Protein AF-A0A7R9K1V5-F1 (afdb_monomer)

Radius of gyration: 20.64 Å; Cα contacts (8 Å, |Δi|>4): 63; chains: 1; bounding box: 47×47×55 Å

InterPro domains:
  IPR001609 Myosin head, motor domain-like [PF00063] (4-102)
  IPR001609 Myosin head, motor domain-like [PS51456] (1-133)
  IPR027417 P-loop containing nucleoside triphosphate hydrolase [SSF52540] (3-103)
  IPR051724 Actin-based Motor Myosin [PTHR46049] (2-103)

Foldseek 3Di:
DAFDDDPDLVVLVVVCVVVVHDSVVSRCQLFWDWDQDPNDTDIDTDHPVVSVVSVVVVVLVVVVVVVVVVVVVVCVVPDDDDPDDDDDDDDDDDDDDDDDPDDPVNVPDPPPPDRPCVVCPPVVVVVVVPDDD

Structure (mmCIF, N/CA/C/O backbone):
data_AF-A0A7R9K1V5-F1
#
_entry.id   AF-A0A7R9K1V5-F1
#
loop_
_atom_site.group_PDB
_atom_site.id
_atom_site.type_symbol
_atom_site.label_atom_id
_atom_site.label_alt_id
_atom_site.label_comp_id
_atom_site.label_asym_id
_atom_site.label_entity_id
_atom_site.label_seq_id
_atom_site.pdbx_PDB_ins_code
_atom_site.Cartn_x
_atom_site.Cartn_y
_atom_site.Cartn_z
_atom_site.occupancy
_atom_site.B_iso_or_equiv
_atom_site.auth_seq_id
_atom_site.auth_comp_id
_atom_site.auth_asym_id
_atom_site.auth_atom_id
_atom_site.pdbx_PDB_model_num
ATOM 1 N N . MET A 1 1 ? -13.443 -1.767 27.861 1.00 46.31 1 MET A N 1
ATOM 2 C CA . MET A 1 1 ? -13.431 -2.539 26.602 1.00 46.31 1 MET A CA 1
ATOM 3 C C . MET A 1 1 ? -13.175 -1.517 25.514 1.00 46.31 1 MET A C 1
ATOM 5 O O . MET A 1 1 ? -14.107 -0.828 25.133 1.00 46.31 1 MET A O 1
ATOM 9 N N . ASP A 1 2 ? -11.915 -1.340 25.118 1.00 54.28 2 ASP A N 1
ATOM 10 C CA . ASP A 1 2 ? -11.518 -0.296 24.165 1.00 54.28 2 ASP A CA 1
ATOM 11 C C . ASP A 1 2 ? -11.626 -0.854 22.746 1.00 54.28 2 ASP A C 1
ATOM 13 O O . ASP A 1 2 ? -10.684 -1.456 22.232 1.00 54.28 2 ASP A O 1
ATOM 17 N N . ALA A 1 3 ? -12.807 -0.726 22.146 1.00 65.62 3 ALA A N 1
ATOM 18 C CA . ALA A 1 3 ? -13.012 -1.029 20.736 1.00 65.62 3 ALA A CA 1
ATOM 19 C C . ALA A 1 3 ? -12.764 0.239 19.910 1.00 65.62 3 ALA A C 1
ATOM 21 O O . ALA A 1 3 ? -13.299 1.301 20.222 1.00 65.62 3 ALA A O 1
ATOM 22 N N . SER A 1 4 ? -11.937 0.137 18.870 1.00 71.50 4 SER A N 1
ATOM 23 C CA . SER A 1 4 ? -11.750 1.219 17.905 1.00 71.50 4 SER A CA 1
ATOM 24 C C . SER A 1 4 ? -12.909 1.243 16.909 1.00 71.50 4 SER A C 1
ATOM 26 O O . SER A 1 4 ? -13.138 0.261 16.205 1.00 71.50 4 SER A O 1
ATOM 28 N N . GLU A 1 5 ? -13.594 2.379 16.805 1.00 72.81 5 GLU A N 1
ATOM 29 C CA . GLU A 1 5 ? -14.630 2.632 15.800 1.00 72.81 5 GLU A CA 1
ATOM 30 C C . GLU A 1 5 ? -14.164 3.705 14.815 1.00 72.81 5 GLU A C 1
ATOM 32 O O . GLU A 1 5 ? -13.410 4.613 15.170 1.00 72.81 5 GLU A O 1
ATOM 37 N N . ILE A 1 6 ? -14.596 3.593 13.558 1.00 73.75 6 ILE A N 1
ATOM 38 C CA . ILE A 1 6 ? -14.255 4.568 12.521 1.00 73.75 6 ILE A CA 1
ATOM 39 C C . ILE A 1 6 ? -15.317 5.677 12.527 1.00 73.75 6 ILE A C 1
ATOM 41 O O . ILE A 1 6 ? -16.482 5.383 12.251 1.00 73.75 6 ILE A O 1
ATOM 45 N N . PRO A 1 7 ? -14.946 6.939 12.822 1.00 71.81 7 PRO A N 1
ATOM 46 C CA . PRO A 1 7 ? -15.914 8.015 13.030 1.00 71.81 7 PRO A CA 1
ATOM 47 C C . PRO A 1 7 ? -16.601 8.471 11.736 1.00 71.81 7 PRO A C 1
ATOM 49 O O . PRO A 1 7 ? -17.759 8.876 11.772 1.00 71.81 7 PRO A O 1
ATOM 52 N N . ASP A 1 8 ? -15.916 8.389 10.590 1.00 79.12 8 ASP A N 1
ATOM 53 C CA . ASP A 1 8 ? -16.443 8.842 9.301 1.00 79.12 8 ASP A CA 1
ATOM 54 C C . ASP A 1 8 ? -16.583 7.682 8.307 1.00 79.12 8 ASP A C 1
ATOM 56 O O . ASP A 1 8 ? -15.635 7.276 7.628 1.00 79.12 8 ASP A O 1
ATOM 60 N N . GLN A 1 9 ? -17.803 7.157 8.196 1.00 80.25 9 GLN A N 1
ATOM 61 C CA . GLN A 1 9 ? -18.115 6.088 7.246 1.00 80.25 9 GLN A CA 1
ATOM 62 C C . GLN A 1 9 ? -18.134 6.549 5.783 1.00 80.25 9 GLN A C 1
ATOM 64 O O . GLN A 1 9 ? -17.990 5.716 4.883 1.00 80.25 9 GLN A O 1
ATOM 69 N N . SER A 1 10 ? -18.275 7.851 5.516 1.00 82.75 10 SER A N 1
ATOM 70 C CA . SER A 1 10 ? -18.272 8.371 4.146 1.00 82.75 10 SER A CA 1
ATOM 71 C C . SER A 1 10 ? -16.885 8.236 3.508 1.00 82.75 10 SER A C 1
ATOM 73 O O . SER A 1 10 ? -16.763 7.865 2.337 1.00 82.75 10 SER A O 1
ATOM 75 N N . LEU A 1 11 ? -15.826 8.435 4.299 1.00 81.44 11 LEU A N 1
ATOM 76 C CA . LEU A 1 11 ? -14.444 8.240 3.866 1.00 81.44 11 LEU A CA 1
ATOM 77 C C . LEU A 1 11 ? -14.144 6.769 3.587 1.00 81.44 11 LEU A C 1
ATOM 79 O O . LEU A 1 11 ? -13.555 6.458 2.552 1.00 81.44 11 LEU A O 1
ATOM 83 N N . VAL A 1 12 ? -14.610 5.861 4.449 1.00 82.00 12 VAL A N 1
ATOM 84 C CA . VAL A 1 12 ? -14.466 4.410 4.239 1.00 82.00 12 VAL A CA 1
ATOM 85 C C . VAL A 1 12 ? -15.115 3.995 2.924 1.00 82.00 12 VAL A C 1
ATOM 87 O O . VAL A 1 12 ? -14.508 3.261 2.153 1.00 82.00 12 VAL A O 1
ATOM 90 N N . GLN A 1 13 ? -16.311 4.507 2.622 1.00 83.12 13 GLN A N 1
ATOM 91 C CA . GLN A 1 13 ? -16.999 4.203 1.369 1.00 83.12 13 GLN A CA 1
ATOM 92 C C . GLN A 1 13 ? -16.224 4.699 0.141 1.00 83.12 13 GLN A C 1
ATOM 94 O O . GLN A 1 13 ? -16.122 3.979 -0.852 1.00 83.12 13 GLN A O 1
ATOM 99 N N . ARG A 1 14 ? -15.649 5.906 0.200 1.00 84.50 14 ARG A N 1
ATOM 100 C CA . ARG A 1 14 ? -14.834 6.451 -0.898 1.00 84.50 14 ARG A CA 1
ATOM 101 C C . ARG A 1 14 ? -13.546 5.658 -1.101 1.00 84.50 14 ARG A C 1
ATOM 103 O O . ARG A 1 14 ? -13.210 5.342 -2.236 1.00 84.50 14 ARG A O 1
ATOM 110 N N . ILE A 1 15 ? -12.844 5.318 -0.021 1.00 83.00 15 ILE A N 1
ATOM 111 C CA . ILE A 1 15 ? -11.600 4.537 -0.080 1.00 83.00 15 ILE A CA 1
ATOM 112 C C . ILE A 1 15 ? -11.884 3.123 -0.590 1.00 83.00 15 ILE A C 1
ATOM 114 O O . ILE A 1 15 ? -11.173 2.638 -1.464 1.00 83.00 15 ILE A O 1
ATOM 118 N N . ALA A 1 16 ? -12.956 2.496 -0.108 1.00 86.75 16 ALA A N 1
ATOM 119 C CA . ALA A 1 16 ? -13.405 1.192 -0.576 1.00 86.75 16 ALA A CA 1
ATOM 120 C C . ALA A 1 16 ? -13.697 1.197 -2.087 1.00 86.75 16 ALA A C 1
ATOM 122 O O . ALA A 1 16 ? -13.295 0.273 -2.783 1.00 86.75 16 ALA A O 1
ATOM 123 N N . ALA A 1 17 ? -14.301 2.269 -2.613 1.00 87.19 17 ALA A N 1
ATOM 124 C CA . ALA A 1 17 ? -14.534 2.420 -4.049 1.00 87.19 17 ALA A CA 1
ATOM 125 C C . ALA A 1 17 ? -13.238 2.608 -4.86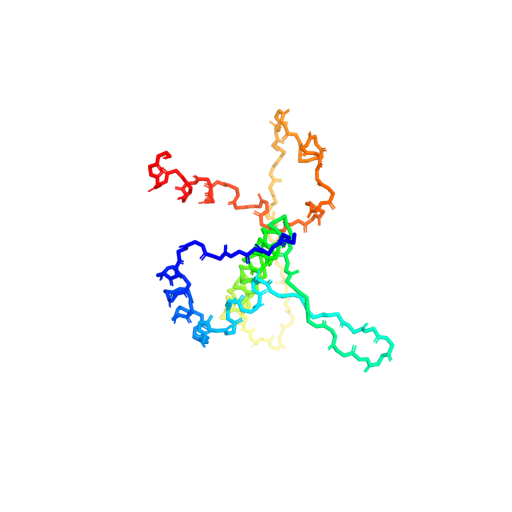1 1.00 87.19 17 ALA A C 1
ATOM 127 O O . ALA A 1 17 ? -13.127 2.073 -5.958 1.00 87.19 17 ALA A O 1
ATOM 128 N N . ILE A 1 18 ? -12.254 3.349 -4.340 1.00 86.44 18 ILE A N 1
ATOM 129 C CA . ILE A 1 18 ? -10.958 3.552 -5.017 1.00 86.44 18 ILE A CA 1
ATOM 130 C C . ILE A 1 18 ? -10.143 2.255 -5.052 1.00 86.44 18 ILE A C 1
ATOM 132 O O . ILE A 1 18 ? -9.482 1.966 -6.045 1.00 86.44 18 ILE A O 1
ATOM 136 N N . LEU A 1 19 ? -10.180 1.491 -3.961 1.00 84.44 19 LEU A N 1
ATOM 137 C CA . LEU A 1 19 ? -9.458 0.226 -3.826 1.00 84.44 19 LEU A CA 1
ATOM 138 C C . LEU A 1 19 ? -10.218 -0.970 -4.415 1.00 84.44 19 LEU A C 1
ATOM 140 O O . LEU A 1 19 ? -9.683 -2.074 -4.399 1.00 84.44 19 LEU A O 1
ATOM 144 N N . ASP A 1 20 ? -11.438 -0.750 -4.909 1.00 89.44 20 ASP A N 1
ATOM 145 C CA . ASP A 1 20 ? -12.348 -1.781 -5.418 1.00 89.44 20 ASP A CA 1
ATOM 146 C C . ASP A 1 20 ? -12.578 -2.934 -4.417 1.00 89.44 20 ASP A C 1
ATOM 148 O O . ASP A 1 20 ? -12.511 -4.121 -4.736 1.00 89.44 20 ASP A O 1
ATOM 152 N N . VAL A 1 21 ? -12.831 -2.579 -3.152 1.00 89.38 21 VAL A N 1
ATOM 153 C CA . VAL A 1 21 ? -13.113 -3.518 -2.052 1.00 89.38 21 VAL A CA 1
ATOM 154 C C . VAL A 1 21 ? -14.453 -3.211 -1.392 1.00 89.38 21 VAL A C 1
ATOM 156 O O . VAL A 1 21 ? -14.984 -2.105 -1.488 1.00 89.38 21 VAL A O 1
ATOM 159 N N . THR A 1 22 ? -15.023 -4.176 -0.667 1.00 90.06 22 THR A N 1
ATOM 160 C CA . THR A 1 22 ? -16.242 -3.916 0.109 1.00 90.06 22 THR A CA 1
ATOM 161 C C . THR A 1 22 ? -15.924 -3.121 1.375 1.00 90.06 22 THR A C 1
ATOM 163 O O . THR A 1 22 ? -14.916 -3.342 2.049 1.00 90.06 22 THR A O 1
ATOM 166 N N . LYS A 1 23 ? -16.828 -2.205 1.738 1.00 85.31 23 LYS A N 1
ATOM 167 C CA . LYS A 1 23 ? -16.726 -1.397 2.966 1.00 85.31 23 LYS A CA 1
ATOM 168 C C . LYS A 1 23 ? -16.577 -2.251 4.232 1.00 85.31 23 LYS A C 1
ATOM 170 O O . LYS A 1 23 ? -15.865 -1.859 5.148 1.00 85.31 23 LYS A O 1
ATOM 175 N N . ASP A 1 24 ? -17.222 -3.416 4.264 1.00 86.19 24 ASP A N 1
ATOM 176 C CA . ASP A 1 24 ? -17.225 -4.300 5.430 1.00 86.19 24 ASP A CA 1
ATOM 177 C C . ASP A 1 24 ? -15.867 -4.990 5.588 1.00 86.19 24 ASP A C 1
ATOM 179 O O . ASP A 1 24 ? -15.348 -5.068 6.697 1.00 86.19 24 ASP A O 1
ATOM 183 N N . LEU A 1 25 ? -15.236 -5.391 4.475 1.00 85.31 25 LEU A N 1
ATOM 184 C CA . LEU A 1 25 ? -13.864 -5.903 4.484 1.00 85.31 25 LEU A CA 1
ATOM 185 C C . LEU A 1 25 ? -12.876 -4.845 4.970 1.00 85.31 25 LEU A C 1
ATOM 187 O O . LEU A 1 25 ? -12.008 -5.152 5.784 1.00 85.31 25 LEU A O 1
ATOM 191 N N . LEU A 1 26 ? -13.013 -3.606 4.492 1.00 84.25 26 LEU A N 1
ATOM 192 C CA . LEU A 1 26 ? -12.130 -2.510 4.888 1.00 84.25 26 LEU A CA 1
ATOM 193 C C . LEU A 1 26 ? -12.300 -2.150 6.374 1.00 84.25 26 LEU A C 1
ATOM 195 O O . LEU A 1 26 ? -11.310 -1.975 7.081 1.00 84.25 26 LEU A O 1
ATOM 199 N N . ASN A 1 27 ? -13.541 -2.101 6.868 1.00 85.38 27 ASN A N 1
ATOM 200 C CA . ASN A 1 27 ? -13.830 -1.892 8.288 1.00 85.38 27 ASN A CA 1
ATOM 201 C C . ASN A 1 27 ? -13.242 -3.008 9.150 1.00 85.38 27 ASN A C 1
ATOM 203 O O . ASN A 1 27 ? -12.583 -2.728 10.151 1.00 85.38 27 ASN A O 1
ATOM 207 N N . ASP A 1 28 ? -13.443 -4.266 8.765 1.00 84.56 28 ASP A N 1
ATOM 208 C CA . ASP A 1 28 ? -12.930 -5.407 9.518 1.00 84.56 28 ASP A CA 1
ATOM 209 C C . ASP A 1 28 ? -11.400 -5.425 9.534 1.00 84.56 28 ASP A C 1
ATOM 211 O O . ASP A 1 28 ? -10.811 -5.662 10.586 1.00 84.56 28 ASP A O 1
ATOM 215 N N . ALA A 1 29 ? -10.753 -5.096 8.415 1.00 82.56 29 ALA A N 1
ATOM 216 C CA . ALA A 1 29 ? -9.298 -5.015 8.327 1.00 82.56 29 ALA A CA 1
ATOM 217 C C . ALA A 1 29 ? -8.698 -3.926 9.235 1.00 82.56 29 ALA A C 1
ATOM 219 O O . ALA A 1 29 ? -7.607 -4.111 9.771 1.00 82.56 29 ALA A O 1
ATOM 220 N N . LEU A 1 30 ? -9.401 -2.803 9.421 1.00 80.62 30 LEU A N 1
ATOM 221 C CA . LEU A 1 30 ? -8.918 -1.666 10.214 1.00 80.62 30 LEU A CA 1
ATOM 222 C C . LEU A 1 30 ? -9.312 -1.731 11.697 1.00 80.62 30 LEU A C 1
ATOM 224 O O . LEU A 1 30 ? -8.666 -1.094 12.527 1.00 80.62 30 LEU A O 1
ATOM 228 N N . THR A 1 31 ? -10.361 -2.480 12.048 1.00 83.38 31 THR A N 1
ATOM 229 C CA . THR A 1 31 ? -10.923 -2.504 13.415 1.00 83.38 31 THR A CA 1
ATOM 230 C C . THR A 1 31 ? -10.788 -3.848 14.121 1.00 83.38 31 THR A C 1
ATOM 232 O O . THR A 1 31 ? -10.915 -3.905 15.345 1.00 83.38 31 THR A O 1
ATOM 235 N N . LYS A 1 32 ? -10.509 -4.940 13.401 1.00 83.25 32 LYS A N 1
ATOM 236 C CA . LYS A 1 32 ? -10.404 -6.286 13.973 1.00 83.25 32 LYS A CA 1
ATOM 237 C C . LYS A 1 32 ? -9.042 -6.888 13.672 1.00 83.25 32 LYS A C 1
ATOM 239 O O . LYS A 1 32 ? -8.537 -6.825 12.557 1.00 83.25 32 LYS A O 1
ATOM 244 N N . LYS A 1 33 ? -8.478 -7.575 14.663 1.00 80.88 33 LYS A N 1
ATOM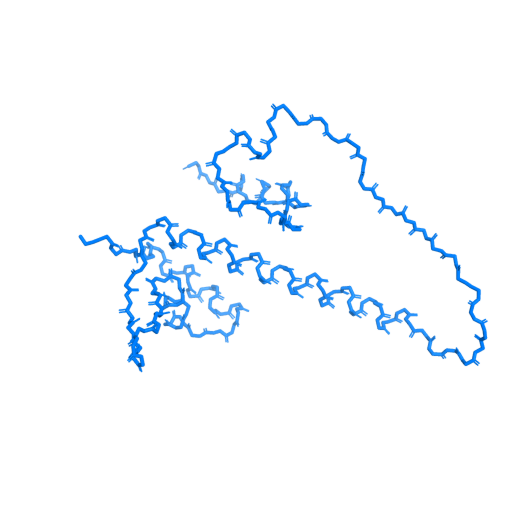 245 C CA . LYS A 1 33 ? -7.350 -8.485 14.455 1.00 80.88 33 LYS A CA 1
ATOM 246 C C . LYS A 1 33 ? -7.811 -9.921 14.599 1.00 80.88 33 LYS A C 1
ATOM 248 O O . LYS A 1 33 ? -8.580 -10.261 15.497 1.00 80.88 33 LYS A O 1
ATOM 253 N N . THR A 1 34 ? -7.302 -10.765 13.715 1.00 80.06 34 THR A N 1
ATOM 254 C CA . THR A 1 34 ? -7.457 -12.212 13.818 1.00 80.06 34 THR A CA 1
ATOM 255 C C . THR A 1 34 ? -6.163 -12.789 14.369 1.00 80.06 34 THR A C 1
ATOM 257 O O . THR A 1 34 ? -5.111 -12.608 13.764 1.00 80.06 34 THR A O 1
ATOM 260 N N . ILE A 1 35 ? -6.240 -13.503 15.487 1.00 77.44 35 ILE A N 1
ATOM 261 C CA . ILE A 1 35 ? -5.113 -14.227 16.073 1.00 77.44 35 ILE A CA 1
ATOM 262 C C . ILE A 1 35 ? -5.458 -15.714 16.075 1.00 77.44 35 ILE A C 1
ATOM 264 O O . ILE A 1 35 ? -6.573 -16.102 16.419 1.00 77.44 35 ILE A O 1
ATOM 268 N N . PHE A 1 36 ? -4.499 -16.551 15.693 1.00 79.19 36 PHE A N 1
ATOM 269 C CA . PHE A 1 36 ? -4.625 -17.999 15.816 1.00 79.19 36 PHE A CA 1
ATOM 270 C C . PHE A 1 36 ? -4.023 -18.441 17.147 1.00 79.19 36 PHE A C 1
ATOM 272 O O . PHE A 1 36 ? -2.834 -18.235 17.388 1.00 79.19 36 PHE A O 1
ATOM 279 N N . VAL A 1 37 ? -4.839 -19.037 18.013 1.00 79.12 37 VAL A N 1
ATOM 280 C CA . VAL A 1 37 ? -4.414 -19.543 19.323 1.00 79.12 37 VAL A CA 1
ATOM 281 C C . VAL A 1 37 ? -4.856 -20.995 19.436 1.00 79.12 37 VAL A C 1
ATOM 283 O O . VAL A 1 37 ? -6.033 -21.292 19.286 1.00 79.12 37 VAL A O 1
ATOM 286 N N . GLN A 1 38 ? -3.905 -21.904 19.677 1.00 77.19 38 GLN A N 1
ATOM 287 C CA . GLN A 1 38 ? -4.168 -23.335 19.917 1.00 77.19 38 GLN A CA 1
ATOM 288 C C . GLN A 1 38 ? -5.037 -24.029 18.842 1.00 77.19 38 GLN A C 1
ATOM 290 O O . GLN A 1 38 ? -5.780 -24.956 19.137 1.00 77.19 38 GLN A O 1
ATOM 295 N N . GLY A 1 39 ? -4.929 -23.598 17.581 1.00 81.25 39 GLY A N 1
ATOM 296 C CA . GLY A 1 39 ? -5.705 -24.156 16.465 1.00 81.25 39 GLY A CA 1
ATOM 297 C C . GLY A 1 39 ? -7.061 -23.486 16.228 1.00 81.25 39 GLY A C 1
ATOM 298 O O . GLY A 1 39 ? -7.686 -23.752 15.204 1.00 81.25 39 GLY A O 1
ATOM 299 N N . GLU A 1 40 ? -7.485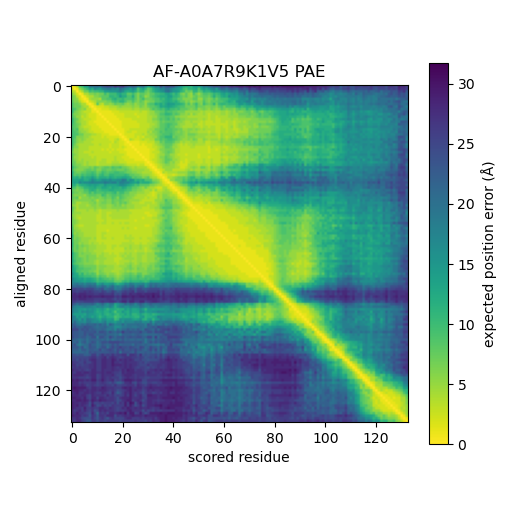 -22.565 17.097 1.00 77.38 40 GLU A N 1
ATOM 300 C CA . GLU A 1 40 ? -8.706 -21.780 16.925 1.00 77.38 40 GLU A CA 1
ATOM 301 C C . GLU A 1 40 ? -8.417 -20.363 16.418 1.00 77.38 40 GLU A C 1
ATOM 303 O O . GLU A 1 40 ? -7.409 -19.728 16.750 1.00 77.38 40 GLU A O 1
ATOM 308 N N . ARG A 1 41 ? -9.331 -19.856 15.584 1.00 79.56 41 ARG A N 1
ATOM 309 C CA . ARG A 1 41 ? -9.283 -18.503 15.029 1.00 79.56 41 ARG A CA 1
ATOM 310 C C . ARG A 1 41 ? -10.052 -17.558 15.947 1.00 79.56 41 ARG A C 1
ATOM 312 O O . ARG A 1 41 ? -11.278 -17.531 15.916 1.00 79.56 41 ARG A O 1
ATOM 319 N N . VAL A 1 42 ? -9.335 -16.752 16.723 1.00 80.75 42 VAL A N 1
ATOM 320 C CA . VAL A 1 42 ? -9.929 -15.754 17.619 1.00 80.75 42 VAL A CA 1
ATOM 321 C C . VAL A 1 42 ? -9.902 -14.388 16.939 1.00 80.75 42 VAL A C 1
ATOM 323 O O . VAL A 1 42 ? -8.841 -13.877 16.578 1.00 80.75 42 VAL A O 1
ATOM 326 N N . VAL A 1 43 ? -11.076 -13.781 16.759 1.00 80.56 43 VAL A N 1
ATOM 327 C CA . VAL A 1 43 ? -11.209 -12.404 16.267 1.00 80.56 43 VAL A CA 1
ATOM 328 C C . VAL A 1 43 ? -11.438 -11.489 17.461 1.00 80.56 43 VAL A C 1
ATOM 330 O O . VAL A 1 43 ? -12.392 -11.675 18.211 1.00 80.56 43 VAL A O 1
ATOM 333 N N . SER A 1 44 ? -10.569 -10.498 17.638 1.00 81.94 44 SER A N 1
ATOM 334 C CA . SER A 1 44 ? -10.685 -9.503 18.707 1.00 81.94 44 SER A CA 1
ATOM 335 C C . SER A 1 44 ? -10.646 -8.086 18.133 1.00 81.94 44 SER A C 1
ATOM 337 O O . SER A 1 44 ? -9.883 -7.856 17.187 1.00 81.94 44 SER A O 1
ATOM 339 N N . PRO A 1 45 ? -11.395 -7.126 18.701 1.00 82.38 45 PRO A N 1
ATOM 340 C CA . PRO A 1 45 ? -11.301 -5.728 18.298 1.00 82.38 45 PRO A CA 1
ATOM 341 C C . PRO A 1 45 ? -9.893 -5.172 18.559 1.00 82.38 45 PRO A C 1
ATOM 343 O O . PRO A 1 45 ? -9.200 -5.584 19.494 1.00 82.38 45 PRO A O 1
ATOM 346 N N . LEU A 1 46 ? -9.464 -4.249 17.705 1.00 80.81 46 LEU A N 1
ATOM 347 C CA . LEU A 1 46 ? -8.238 -3.480 17.869 1.00 80.81 46 LEU A CA 1
ATOM 348 C C . LEU A 1 46 ? -8.468 -2.327 18.851 1.00 80.81 46 LEU A C 1
ATOM 350 O O . LEU A 1 46 ? -9.526 -1.695 18.850 1.00 80.81 46 LEU A O 1
ATOM 354 N N . SER A 1 47 ? -7.449 -2.043 19.665 1.00 82.50 47 SER A N 1
ATOM 355 C CA . SER A 1 47 ? -7.382 -0.798 20.429 1.00 82.50 47 SER A CA 1
ATOM 356 C C . SER A 1 47 ? -7.136 0.376 19.479 1.00 82.50 47 SER A C 1
ATOM 358 O O . SER A 1 47 ? -6.607 0.192 18.381 1.00 82.50 47 SER A O 1
ATOM 360 N N . SER A 1 48 ? -7.464 1.595 19.909 1.00 77.94 48 SER A N 1
ATOM 361 C CA . SER A 1 48 ? -7.252 2.812 19.111 1.00 77.94 48 SER A CA 1
ATOM 362 C C . SER A 1 48 ? -5.800 2.971 18.639 1.00 77.94 48 SER A C 1
ATOM 364 O O . SER A 1 48 ? -5.559 3.304 17.483 1.00 77.94 48 SER A O 1
ATOM 366 N N . VAL A 1 49 ? -4.827 2.667 19.505 1.00 78.06 49 VAL A N 1
ATOM 367 C CA . VAL A 1 49 ? -3.393 2.727 19.175 1.00 78.06 49 VAL A CA 1
ATOM 368 C C . VAL A 1 49 ? -3.047 1.758 18.044 1.00 78.06 49 VAL A C 1
ATOM 370 O O . VAL A 1 49 ? -2.429 2.159 17.062 1.00 78.06 49 VAL A O 1
ATOM 373 N N . HIS A 1 50 ? -3.494 0.505 18.138 1.00 77.25 50 HIS A N 1
ATOM 374 C CA . HIS A 1 50 ? -3.196 -0.490 17.109 1.00 77.25 50 HIS A CA 1
ATOM 375 C C . HIS A 1 50 ? -3.985 -0.270 15.817 1.00 77.25 50 HIS A C 1
ATOM 377 O O . HIS A 1 50 ? -3.502 -0.631 14.749 1.00 77.25 50 HIS A O 1
ATOM 383 N N . ALA A 1 51 ? -5.174 0.332 15.882 1.00 78.88 51 ALA A N 1
ATOM 384 C CA . ALA A 1 51 ? -5.922 0.717 14.689 1.00 78.88 51 ALA A CA 1
ATOM 385 C C . ALA A 1 51 ? -5.182 1.803 13.886 1.00 78.88 51 ALA A C 1
ATOM 387 O O . ALA A 1 51 ? -5.136 1.739 12.657 1.00 78.88 51 ALA A O 1
ATOM 388 N N . VAL A 1 52 ? -4.541 2.763 14.566 1.00 78.94 52 VAL A N 1
ATOM 389 C CA . VAL A 1 52 ? -3.684 3.772 13.919 1.00 78.94 52 VAL A CA 1
ATOM 390 C C . VAL A 1 52 ? -2.461 3.122 13.273 1.00 78.94 52 VAL A C 1
ATOM 392 O O . VAL A 1 52 ? -2.180 3.385 12.107 1.00 78.94 52 VAL A O 1
ATOM 395 N N . GLU A 1 53 ? -1.776 2.226 13.986 1.00 77.12 53 GLU A N 1
ATOM 396 C CA . GLU A 1 53 ? -0.630 1.487 13.434 1.00 77.12 53 GLU A CA 1
ATOM 397 C C . GLU A 1 53 ? -1.029 0.642 12.215 1.00 77.12 53 GLU A C 1
ATOM 399 O O . GLU A 1 53 ? -0.325 0.639 11.206 1.00 77.12 53 GLU A O 1
ATOM 404 N N . ALA A 1 54 ? -2.182 -0.033 12.274 1.00 77.62 54 ALA A N 1
ATOM 405 C CA . ALA A 1 54 ? -2.713 -0.821 11.166 1.00 77.62 54 ALA A CA 1
ATOM 406 C C . ALA A 1 54 ? -3.043 0.049 9.944 1.00 77.62 54 ALA A C 1
ATOM 408 O O . ALA A 1 54 ? -2.709 -0.329 8.822 1.00 77.62 54 ALA A O 1
ATOM 409 N N . ARG A 1 55 ? -3.642 1.230 10.148 1.00 80.31 55 ARG A N 1
ATOM 410 C CA . ARG A 1 55 ? -3.892 2.211 9.079 1.00 80.31 55 ARG A CA 1
ATOM 411 C C . ARG A 1 55 ? -2.588 2.660 8.428 1.00 80.31 55 ARG A C 1
ATOM 413 O O . ARG A 1 55 ? -2.490 2.668 7.204 1.00 80.31 55 ARG A O 1
ATOM 420 N N . ASP A 1 56 ? -1.599 3.033 9.233 1.00 76.38 56 ASP A N 1
ATOM 421 C CA . ASP A 1 56 ? -0.327 3.539 8.721 1.00 76.38 56 ASP A CA 1
ATOM 422 C C . ASP A 1 56 ? 0.412 2.441 7.945 1.00 76.38 56 ASP A C 1
ATOM 424 O O . ASP A 1 56 ? 0.870 2.678 6.829 1.00 76.38 56 ASP A O 1
ATOM 428 N N . ALA A 1 57 ? 0.442 1.212 8.468 1.00 77.44 57 ALA A N 1
ATOM 429 C CA . ALA A 1 57 ? 0.999 0.057 7.768 1.00 77.44 57 ALA A CA 1
ATOM 430 C C . ALA A 1 57 ? 0.259 -0.245 6.452 1.00 77.44 57 ALA A C 1
ATOM 432 O O . ALA A 1 57 ? 0.893 -0.539 5.439 1.00 77.44 57 ALA A O 1
ATOM 433 N N . PHE A 1 58 ? -1.071 -0.135 6.443 1.00 80.00 58 PHE A N 1
ATOM 434 C CA . PHE A 1 58 ? -1.890 -0.342 5.249 1.00 80.00 58 PHE A CA 1
ATOM 435 C C . PHE A 1 58 ? -1.563 0.671 4.146 1.00 80.00 58 PHE A C 1
ATOM 437 O O . PHE A 1 58 ? -1.319 0.286 3.001 1.00 80.00 58 PHE A O 1
ATOM 444 N N . VAL A 1 59 ? -1.483 1.959 4.494 1.00 80.44 59 VAL A N 1
ATOM 445 C CA . VAL A 1 59 ? -1.126 3.026 3.548 1.00 80.44 59 VAL A CA 1
ATOM 446 C C . VAL A 1 59 ? 0.301 2.837 3.029 1.00 80.44 59 VAL A C 1
ATOM 448 O O . VAL A 1 59 ? 0.512 2.871 1.816 1.00 80.44 59 VAL A O 1
ATOM 451 N N . LYS A 1 60 ? 1.268 2.557 3.914 1.00 78.50 60 LYS A N 1
ATOM 452 C CA . LYS A 1 60 ? 2.663 2.270 3.531 1.00 78.50 60 LYS A CA 1
ATOM 453 C C . LYS A 1 60 ? 2.751 1.087 2.564 1.00 78.50 60 LYS A C 1
ATOM 455 O O . LYS A 1 60 ? 3.461 1.163 1.565 1.00 78.50 60 LYS A O 1
ATOM 460 N N . GLY A 1 61 ? 1.976 0.029 2.808 1.00 79.62 61 GLY A N 1
ATOM 461 C CA . GLY A 1 61 ? 1.892 -1.136 1.928 1.00 79.62 61 GLY A CA 1
ATOM 462 C C . GLY A 1 61 ? 1.389 -0.790 0.524 1.00 79.62 61 GLY A C 1
ATOM 463 O O . GLY A 1 61 ? 2.011 -1.186 -0.460 1.00 79.62 61 GLY A O 1
ATOM 464 N N . ILE A 1 62 ? 0.306 -0.013 0.413 1.00 82.50 62 ILE A N 1
ATOM 465 C CA . ILE A 1 62 ? -0.238 0.418 -0.887 1.00 82.50 62 ILE A CA 1
ATOM 466 C C . ILE A 1 62 ? 0.788 1.256 -1.655 1.00 82.50 62 ILE A C 1
ATOM 468 O O . ILE A 1 62 ? 1.059 0.979 -2.824 1.00 82.50 62 ILE A O 1
ATOM 472 N N . TYR A 1 63 ? 1.380 2.258 -1.002 1.00 81.25 63 TYR A N 1
ATOM 473 C CA . TYR A 1 63 ? 2.373 3.122 -1.640 1.00 81.25 63 TYR A CA 1
ATOM 474 C C . TYR A 1 63 ? 3.631 2.357 -2.054 1.00 81.25 63 TYR A C 1
ATOM 476 O O . TYR A 1 63 ? 4.121 2.563 -3.164 1.00 81.25 63 TYR A O 1
ATOM 484 N N . GLY A 1 64 ? 4.121 1.443 -1.213 1.00 80.31 64 GLY A N 1
ATOM 485 C CA . GLY A 1 64 ? 5.266 0.594 -1.540 1.00 80.31 64 GLY A CA 1
ATOM 486 C C . GLY A 1 64 ? 5.019 -0.246 -2.794 1.00 80.31 64 GLY A C 1
ATOM 487 O O . GLY A 1 64 ? 5.854 -0.267 -3.699 1.00 80.31 64 GLY A O 1
ATOM 488 N N . GLN A 1 65 ? 3.839 -0.863 -2.905 1.00 82.56 65 GLN A N 1
ATOM 489 C CA . GLN A 1 65 ? 3.483 -1.651 -4.088 1.00 82.56 65 GLN A CA 1
ATOM 490 C C . GLN A 1 65 ? 3.281 -0.789 -5.333 1.00 82.56 65 GLN A C 1
ATOM 492 O O . GLN A 1 65 ? 3.688 -1.185 -6.425 1.00 82.56 65 GLN A O 1
ATOM 497 N N . LEU A 1 66 ? 2.701 0.404 -5.186 1.00 84.75 66 LEU A N 1
ATOM 498 C CA . LEU A 1 66 ? 2.559 1.347 -6.291 1.00 84.75 66 LEU A CA 1
ATOM 499 C C . LEU A 1 66 ? 3.926 1.798 -6.822 1.00 84.75 66 LEU A C 1
ATOM 501 O O . LEU A 1 66 ? 4.125 1.850 -8.034 1.00 84.75 66 LEU A O 1
ATOM 505 N N . PHE A 1 67 ? 4.872 2.089 -5.929 1.00 80.56 67 PHE A N 1
ATOM 506 C CA . PHE A 1 67 ? 6.228 2.475 -6.306 1.00 80.56 67 PHE A CA 1
ATOM 507 C C . PHE A 1 67 ? 6.923 1.371 -7.110 1.00 80.56 67 PHE A C 1
ATOM 509 O O . PHE A 1 67 ? 7.416 1.635 -8.208 1.00 80.56 67 PHE A O 1
ATOM 516 N N . ILE A 1 68 ? 6.895 0.130 -6.610 1.00 81.75 68 ILE A N 1
ATOM 517 C CA . ILE A 1 68 ? 7.460 -1.030 -7.316 1.00 81.75 68 ILE A CA 1
ATOM 518 C C . ILE A 1 68 ? 6.798 -1.186 -8.687 1.00 81.75 68 ILE A C 1
ATOM 520 O O . ILE A 1 68 ? 7.493 -1.292 -9.694 1.00 81.75 68 ILE A O 1
ATOM 524 N N . PHE A 1 69 ? 5.467 -1.105 -8.754 1.00 85.00 69 PHE A N 1
ATOM 525 C CA . PHE A 1 69 ? 4.733 -1.212 -10.013 1.00 85.00 69 PHE 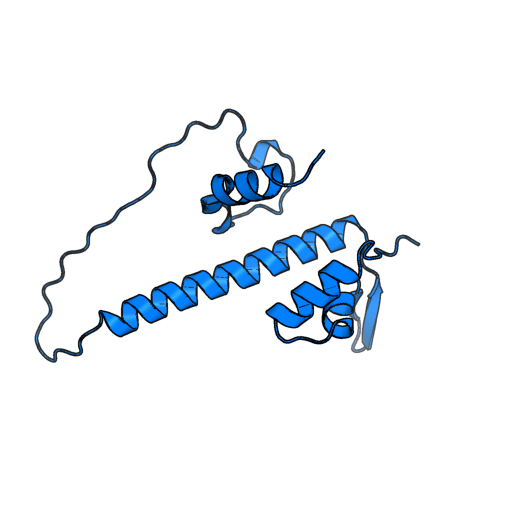A CA 1
ATOM 526 C C . PHE A 1 69 ? 5.148 -0.145 -11.036 1.00 85.00 69 PHE A C 1
ATOM 528 O O . PHE A 1 69 ? 5.317 -0.452 -12.217 1.00 85.00 69 PHE A O 1
ATOM 535 N N . ILE A 1 70 ? 5.331 1.105 -10.606 1.00 84.81 70 ILE A N 1
ATOM 536 C CA . ILE A 1 70 ? 5.783 2.192 -11.482 1.00 84.81 70 ILE A CA 1
ATOM 537 C C . ILE A 1 70 ? 7.203 1.918 -11.987 1.00 84.81 70 ILE A C 1
ATOM 539 O O . ILE A 1 70 ? 7.443 2.006 -13.193 1.00 84.81 70 ILE A O 1
ATOM 543 N N . VAL A 1 71 ? 8.127 1.549 -11.094 1.00 83.88 71 VAL A N 1
ATOM 544 C CA . VAL A 1 71 ? 9.515 1.214 -11.451 1.00 83.88 71 VAL A CA 1
ATOM 545 C C . VAL A 1 71 ? 9.549 0.057 -12.448 1.00 83.88 71 VAL A C 1
ATOM 547 O O . VAL A 1 71 ? 10.220 0.152 -13.476 1.00 83.88 71 VAL A O 1
ATOM 550 N N . ASP A 1 72 ? 8.764 -0.991 -12.214 1.00 83.12 72 ASP A N 1
ATOM 551 C CA . ASP A 1 72 ? 8.658 -2.140 -13.111 1.00 83.12 72 ASP A CA 1
ATOM 552 C C . ASP A 1 72 ? 8.097 -1.750 -14.482 1.00 83.12 72 ASP A C 1
ATOM 554 O O . ASP A 1 72 ? 8.612 -2.189 -15.512 1.00 83.12 72 ASP A O 1
ATOM 558 N N . LYS A 1 73 ? 7.077 -0.884 -14.533 1.00 87.44 73 LYS A N 1
ATOM 559 C CA . LYS A 1 73 ? 6.511 -0.383 -15.797 1.00 87.44 73 LYS A CA 1
ATOM 560 C C . LYS A 1 73 ? 7.504 0.460 -16.589 1.00 87.44 73 LYS A C 1
ATOM 562 O O . LYS A 1 73 ? 7.597 0.302 -17.811 1.00 87.44 73 LYS A O 1
ATOM 567 N N . ILE A 1 74 ? 8.255 1.325 -15.915 1.00 84.00 74 ILE A N 1
ATOM 568 C CA . ILE A 1 74 ? 9.318 2.126 -16.531 1.00 84.00 74 ILE A CA 1
ATOM 569 C C . ILE A 1 74 ? 10.410 1.195 -17.070 1.00 84.00 74 ILE A C 1
ATOM 571 O O . ILE A 1 74 ? 10.751 1.266 -18.253 1.00 84.00 74 ILE A O 1
ATOM 575 N N . ASN A 1 75 ? 10.886 0.261 -16.245 1.00 84.31 75 ASN A N 1
ATOM 576 C CA . ASN A 1 75 ? 11.912 -0.707 -16.624 1.00 84.31 75 ASN A CA 1
ATOM 577 C C . ASN A 1 75 ? 11.473 -1.570 -17.809 1.00 84.31 75 ASN A C 1
ATOM 579 O O . ASN A 1 75 ? 12.242 -1.726 -18.752 1.00 84.31 75 ASN A O 1
ATOM 583 N N . ALA A 1 76 ? 10.236 -2.068 -17.825 1.00 85.12 76 ALA A N 1
ATOM 584 C CA . ALA A 1 76 ? 9.704 -2.858 -18.935 1.00 85.12 76 ALA A CA 1
ATOM 585 C C . ALA A 1 76 ? 9.612 -2.062 -20.249 1.00 85.12 76 ALA A C 1
ATOM 587 O O . ALA A 1 76 ? 9.805 -2.625 -21.324 1.00 85.12 76 ALA A O 1
ATOM 588 N N . THR A 1 77 ? 9.340 -0.757 -20.174 1.00 84.75 77 THR A N 1
ATOM 589 C CA . THR A 1 77 ? 9.240 0.118 -21.354 1.00 84.75 77 THR A CA 1
ATOM 590 C C . THR A 1 77 ? 10.616 0.463 -21.928 1.00 84.75 77 THR A C 1
ATOM 592 O O . THR A 1 77 ? 10.796 0.528 -23.145 1.00 84.75 77 THR A O 1
ATOM 595 N N . ILE A 1 78 ? 11.602 0.689 -21.058 1.00 81.50 78 ILE A N 1
ATOM 596 C CA . ILE A 1 78 ? 12.966 1.071 -21.448 1.00 81.50 78 ILE A CA 1
ATOM 597 C C . ILE A 1 78 ? 13.794 -0.162 -21.836 1.00 81.50 78 ILE A C 1
ATOM 599 O O . ILE A 1 78 ? 14.675 -0.080 -22.700 1.00 81.50 78 ILE A O 1
ATOM 603 N N . TYR A 1 79 ? 13.513 -1.319 -21.233 1.00 78.06 79 TYR A N 1
ATOM 604 C CA . TYR A 1 79 ? 14.240 -2.551 -21.496 1.00 78.06 79 TYR A CA 1
ATOM 605 C C . TYR A 1 79 ? 13.997 -3.036 -22.925 1.00 78.06 79 TYR A C 1
ATOM 607 O O . TYR A 1 79 ? 12.968 -3.617 -23.263 1.00 78.06 79 TYR A O 1
ATOM 615 N N . ARG A 1 80 ? 15.005 -2.859 -23.780 1.00 66.38 80 ARG A N 1
ATOM 616 C CA . ARG A 1 80 ? 15.055 -3.507 -25.090 1.00 66.38 80 ARG A CA 1
ATOM 617 C C . ARG A 1 80 ? 15.906 -4.771 -25.007 1.00 66.38 80 ARG A C 1
ATOM 619 O O . ARG A 1 80 ? 17.097 -4.716 -24.662 1.00 66.38 80 ARG A O 1
ATOM 626 N N . SER A 1 81 ? 15.296 -5.903 -25.355 1.00 63.72 81 SER A N 1
ATOM 627 C CA . SER A 1 81 ? 16.003 -7.158 -25.604 1.00 63.72 81 SER A CA 1
ATOM 628 C C . SER A 1 81 ? 16.950 -6.950 -26.787 1.00 63.72 81 SER A C 1
ATOM 630 O O . SER A 1 81 ? 16.517 -6.846 -27.929 1.00 63.72 81 SER A O 1
ATOM 632 N N . HIS A 1 82 ? 18.242 -6.818 -26.503 1.00 59.94 82 HIS A N 1
ATOM 633 C CA . HIS A 1 82 ? 19.288 -6.861 -27.517 1.00 59.94 82 HIS A CA 1
ATOM 634 C C . HIS A 1 82 ? 20.231 -7.984 -27.112 1.00 59.94 82 HIS A C 1
ATOM 636 O O . HIS A 1 82 ? 20.781 -7.967 -26.011 1.00 59.94 82 HIS A O 1
ATOM 642 N N . SER A 1 83 ? 20.382 -8.958 -28.004 1.00 59.88 83 SER A N 1
ATOM 643 C CA . SER A 1 83 ? 21.171 -10.182 -27.848 1.00 59.88 83 SER A CA 1
ATOM 644 C C . SER A 1 83 ? 22.683 -9.959 -27.980 1.00 59.88 83 SER A C 1
ATOM 646 O O . SER A 1 83 ? 23.414 -10.882 -28.325 1.00 59.88 83 SER A O 1
ATOM 648 N N . VAL A 1 84 ? 23.167 -8.735 -27.768 1.00 62.12 84 VAL A N 1
ATOM 649 C CA . VAL A 1 84 ? 24.557 -8.353 -28.029 1.00 62.12 84 VAL A CA 1
ATOM 650 C C . VAL A 1 84 ? 25.096 -7.617 -26.808 1.00 62.12 84 VAL A C 1
ATOM 652 O O . VAL A 1 84 ? 24.400 -6.791 -26.220 1.00 62.12 84 VAL A O 1
ATOM 655 N N . ILE A 1 85 ? 26.312 -7.998 -26.416 1.00 64.00 85 ILE A N 1
ATOM 656 C CA . ILE A 1 85 ? 27.082 -7.558 -25.246 1.00 64.00 85 ILE A CA 1
ATOM 657 C C . ILE A 1 85 ? 26.799 -6.084 -24.908 1.00 64.00 85 ILE A C 1
ATOM 659 O O . ILE A 1 85 ? 27.034 -5.193 -25.723 1.00 64.00 85 ILE A O 1
ATOM 663 N N . LYS A 1 86 ? 26.267 -5.840 -23.704 1.00 66.56 86 LYS A N 1
ATOM 664 C CA . LYS A 1 86 ? 25.847 -4.511 -23.245 1.00 66.56 86 LYS A CA 1
ATOM 665 C C . LYS A 1 86 ? 26.955 -3.875 -22.404 1.00 66.56 86 LYS A C 1
ATOM 667 O O . LYS A 1 86 ? 27.125 -4.237 -21.245 1.00 66.56 86 LYS A O 1
ATOM 672 N N . ASN A 1 87 ? 27.660 -2.891 -22.957 1.00 73.94 87 ASN A N 1
ATOM 673 C CA . ASN A 1 87 ? 28.370 -1.912 -22.134 1.00 73.94 87 ASN A CA 1
ATOM 674 C C . ASN A 1 87 ? 27.310 -0.985 -21.515 1.00 73.94 87 ASN A C 1
ATOM 676 O O . ASN A 1 87 ? 26.574 -0.327 -22.249 1.00 73.94 87 ASN A O 1
ATOM 680 N N . SER A 1 88 ? 27.198 -0.952 -20.185 1.00 73.75 88 SER A N 1
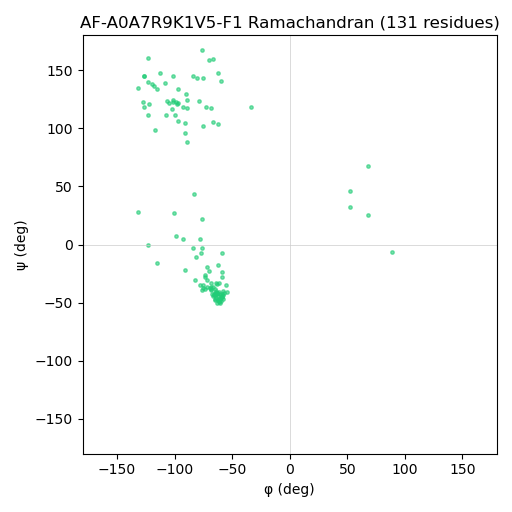ATOM 681 C CA . SER A 1 88 ? 26.225 -0.118 -19.465 1.00 73.75 88 SER A CA 1
ATOM 682 C C . SER A 1 88 ? 26.919 0.946 -18.622 1.00 73.75 88 SER A C 1
ATOM 684 O O . SER A 1 88 ? 27.846 0.631 -17.879 1.00 73.75 88 SER A O 1
ATOM 686 N N . ILE A 1 89 ? 26.432 2.185 -18.692 1.00 79.31 89 ILE A N 1
ATOM 687 C CA . ILE A 1 89 ? 26.821 3.276 -17.792 1.00 79.31 89 ILE A CA 1
ATOM 688 C C . ILE A 1 89 ? 25.664 3.485 -16.815 1.00 79.31 89 ILE A C 1
ATOM 690 O O . ILE A 1 89 ? 24.537 3.726 -17.243 1.00 79.31 89 ILE A O 1
ATOM 694 N N . GLY A 1 90 ? 25.937 3.351 -15.518 1.00 81.69 90 GLY A N 1
ATOM 695 C CA . GLY A 1 90 ? 24.980 3.642 -14.455 1.00 81.69 90 GLY A CA 1
ATOM 696 C C . GLY A 1 90 ? 25.210 5.042 -13.900 1.00 81.69 90 GLY A C 1
ATOM 697 O O . GLY A 1 90 ? 26.349 5.410 -13.621 1.00 81.69 90 GLY A O 1
ATOM 698 N N . VAL A 1 91 ? 24.134 5.807 -13.733 1.00 84.25 91 VAL A N 1
ATOM 699 C CA . VAL A 1 91 ? 24.142 7.069 -12.987 1.00 84.25 91 VAL A CA 1
ATOM 700 C C . VAL A 1 91 ? 23.433 6.802 -11.669 1.00 84.25 91 VAL A C 1
ATOM 702 O O . VAL A 1 91 ? 22.309 6.306 -11.669 1.00 84.25 91 VAL A O 1
ATOM 705 N N . LEU A 1 92 ? 24.113 7.079 -10.561 1.00 84.56 92 LEU A N 1
ATOM 706 C CA . LEU A 1 92 ? 23.571 6.918 -9.221 1.00 84.56 92 LEU A CA 1
ATOM 707 C C . LEU A 1 92 ? 23.305 8.306 -8.643 1.00 84.56 92 LEU A C 1
ATOM 709 O O . LEU A 1 92 ? 24.248 9.049 -8.380 1.00 84.56 92 LEU A O 1
ATOM 713 N N . ASP A 1 93 ? 22.028 8.627 -8.470 1.00 80.88 93 ASP A N 1
ATOM 714 C CA . ASP A 1 93 ? 21.572 9.803 -7.738 1.00 80.88 93 ASP A CA 1
ATOM 715 C C . ASP A 1 93 ? 21.108 9.340 -6.356 1.00 80.88 93 ASP A C 1
ATOM 717 O O . ASP A 1 93 ? 20.212 8.502 -6.236 1.00 80.88 93 ASP A O 1
ATOM 721 N N . ILE A 1 94 ? 21.795 9.805 -5.320 1.00 79.69 94 ILE A N 1
ATOM 722 C CA . ILE A 1 94 ? 21.499 9.484 -3.926 1.00 79.69 94 ILE A CA 1
ATOM 723 C C . ILE A 1 94 ? 21.341 10.785 -3.155 1.00 79.69 94 ILE A C 1
ATOM 725 O O . ILE A 1 94 ? 22.038 11.765 -3.413 1.00 79.69 94 ILE A O 1
ATOM 729 N N . PHE A 1 95 ? 20.431 10.770 -2.186 1.00 61.16 95 PHE A N 1
ATOM 730 C CA . PHE A 1 95 ? 20.128 11.936 -1.365 1.00 61.16 95 PHE A CA 1
ATOM 731 C C . PHE A 1 95 ? 21.362 12.434 -0.595 1.00 61.16 95 PHE A C 1
ATOM 733 O O . PHE A 1 95 ? 22.169 11.645 -0.096 1.00 61.16 95 PHE A O 1
ATOM 740 N N . GLY A 1 96 ? 21.499 13.761 -0.513 1.00 62.78 96 GLY A N 1
ATOM 741 C CA . GLY A 1 96 ? 22.533 14.441 0.268 1.00 62.78 96 GLY A CA 1
ATOM 742 C C . GLY A 1 96 ? 22.233 14.435 1.770 1.00 62.78 96 GLY A C 1
ATOM 743 O O . GLY A 1 96 ? 21.133 14.103 2.199 1.00 62.78 96 GLY A O 1
ATOM 744 N N . PHE A 1 97 ? 23.220 14.797 2.591 1.00 65.50 97 PHE A N 1
ATOM 745 C CA . PHE A 1 97 ? 23.053 14.851 4.045 1.00 65.50 97 PHE A CA 1
ATOM 746 C C . PHE A 1 97 ? 22.100 15.984 4.455 1.00 65.50 97 PHE A C 1
ATOM 748 O O . PHE A 1 97 ? 22.410 17.158 4.259 1.00 65.50 97 PHE A O 1
ATOM 755 N N . GLU A 1 98 ? 20.979 15.632 5.081 1.00 60.00 98 GLU A N 1
ATOM 756 C CA . GLU A 1 98 ? 20.034 16.576 5.682 1.00 60.00 98 GLU A CA 1
ATOM 757 C C . GLU A 1 98 ? 20.248 16.624 7.203 1.00 60.00 98 GLU A C 1
ATOM 759 O O . GLU A 1 98 ? 20.237 15.595 7.884 1.00 60.00 98 GLU A O 1
ATOM 764 N N . ASN A 1 99 ? 20.488 17.820 7.750 1.00 53.34 99 ASN A N 1
ATOM 765 C CA . ASN A 1 99 ? 20.640 18.016 9.191 1.00 53.34 99 ASN A CA 1
ATOM 766 C C . ASN A 1 99 ? 19.280 18.346 9.812 1.00 53.34 99 ASN A C 1
ATOM 768 O O . ASN A 1 99 ? 18.850 19.500 9.808 1.00 53.34 99 ASN A O 1
ATOM 772 N N . PHE A 1 100 ? 18.602 17.330 10.336 1.00 57.31 100 PHE A N 1
ATOM 773 C CA . PHE A 1 100 ? 17.336 17.504 11.037 1.00 57.31 100 PHE A CA 1
ATOM 774 C C . PHE A 1 100 ? 17.575 17.749 12.533 1.00 57.31 100 PHE A C 1
ATOM 776 O O . PHE A 1 100 ? 18.168 16.909 13.206 1.00 57.31 100 PHE A O 1
ATOM 783 N N . GLU A 1 101 ? 17.055 18.858 13.079 1.00 57.50 101 GLU A N 1
ATOM 784 C CA . GLU A 1 101 ? 17.095 19.148 14.530 1.00 57.50 101 GLU A CA 1
ATOM 785 C C . GLU A 1 101 ? 16.393 18.068 15.374 1.00 57.50 101 GLU A C 1
ATOM 787 O O . GLU A 1 101 ? 16.712 17.884 16.548 1.00 57.50 101 GLU A O 1
ATOM 792 N N . VAL A 1 102 ? 15.461 17.319 14.775 1.00 53.69 102 VAL A N 1
ATOM 793 C CA . VAL A 1 102 ? 14.792 16.172 15.393 1.00 53.69 102 VAL A CA 1
ATOM 794 C C . VAL A 1 102 ? 15.012 14.942 14.530 1.00 53.69 102 VAL A C 1
ATOM 796 O O . VAL A 1 102 ? 14.461 14.803 13.440 1.00 53.69 102 VAL A O 1
ATOM 799 N N . THR A 1 103 ? 15.789 14.013 15.060 1.00 49.16 103 THR A N 1
ATOM 800 C CA . THR A 1 103 ? 16.024 12.705 14.463 1.00 49.16 103 THR A CA 1
ATOM 801 C C . THR A 1 103 ? 14.902 11.737 14.850 1.00 49.16 103 THR A C 1
ATOM 803 O O . THR A 1 103 ? 14.363 11.804 15.956 1.00 49.16 103 THR A O 1
ATOM 806 N N . TRP A 1 104 ? 14.513 10.830 13.951 1.00 47.78 104 TRP A N 1
ATOM 807 C CA . TRP A 1 104 ? 13.332 9.961 14.115 1.00 47.78 104 TRP A CA 1
ATOM 808 C C . TRP A 1 104 ? 13.375 9.072 15.375 1.00 47.78 104 TRP A C 1
ATOM 810 O O . TRP A 1 104 ? 12.340 8.799 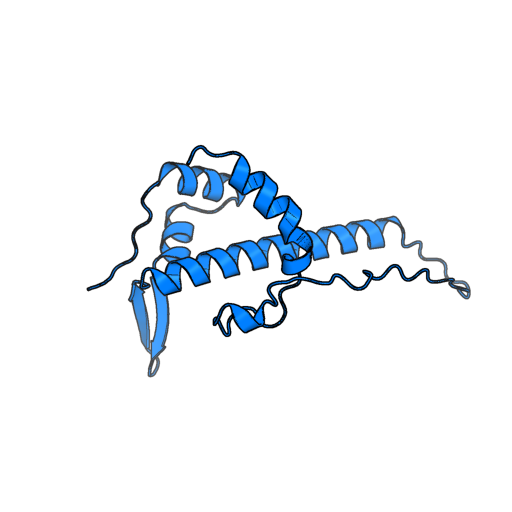15.976 1.00 47.78 104 TRP A O 1
ATOM 820 N N . TRP A 1 105 ? 14.568 8.714 15.858 1.00 42.94 105 TRP A N 1
ATOM 821 C CA . TRP A 1 105 ? 14.746 7.985 17.120 1.00 42.94 105 TRP A CA 1
ATOM 822 C C . TRP A 1 105 ? 14.428 8.821 18.371 1.00 42.94 105 TRP A C 1
ATOM 824 O O . TRP A 1 105 ? 14.079 8.265 19.411 1.00 42.94 105 TRP A O 1
ATOM 834 N N . SER A 1 106 ? 14.485 10.152 18.281 1.00 50.50 106 SER A N 1
ATOM 835 C CA . SER A 1 106 ? 14.185 11.065 19.393 1.00 50.50 106 SER A CA 1
ATOM 836 C C . SER A 1 106 ? 12.675 11.213 19.655 1.00 50.50 106 SER A C 1
ATOM 838 O O . SER A 1 106 ? 12.278 11.803 20.656 1.00 50.50 106 SER A O 1
ATOM 840 N N . ARG A 1 107 ? 11.819 10.649 18.782 1.00 49.91 107 ARG A N 1
ATOM 841 C CA . ARG A 1 107 ? 10.345 10.648 18.890 1.00 49.91 107 ARG A CA 1
ATOM 842 C C . ARG A 1 107 ? 9.748 9.423 19.601 1.00 49.91 107 ARG A C 1
ATOM 844 O O . ARG A 1 107 ? 8.529 9.320 19.705 1.00 49.91 107 ARG A O 1
ATOM 851 N N . GLY A 1 108 ? 10.574 8.528 20.145 1.00 46.34 108 GLY A N 1
ATOM 852 C CA . GLY A 1 108 ? 10.127 7.543 21.138 1.00 46.34 108 GLY A CA 1
ATOM 853 C C . GLY A 1 108 ? 9.160 6.458 20.643 1.00 46.34 108 GLY A C 1
ATOM 854 O O . GLY A 1 108 ? 8.419 5.908 21.456 1.00 46.34 108 GLY A O 1
ATOM 855 N N . LYS A 1 109 ? 9.156 6.110 19.348 1.00 45.72 109 LYS A N 1
ATOM 856 C CA . LYS A 1 109 ? 8.410 4.947 18.835 1.00 45.72 109 LYS A CA 1
ATOM 857 C C . LYS A 1 109 ? 9.314 4.017 18.027 1.00 45.72 109 LYS A C 1
ATOM 859 O O . LYS A 1 109 ? 9.859 4.387 16.995 1.00 45.72 109 LYS A O 1
ATOM 864 N N . VAL A 1 110 ? 9.453 2.779 18.505 1.00 43.88 110 VAL A N 1
ATOM 865 C CA . VAL A 1 110 ? 10.214 1.681 17.870 1.00 43.88 110 VAL A CA 1
ATOM 866 C C . VAL A 1 110 ? 9.349 0.980 16.805 1.00 43.88 110 VAL A C 1
ATOM 868 O O . VAL A 1 110 ? 9.285 -0.241 16.732 1.00 43.88 110 VAL A O 1
ATOM 871 N N . SER A 1 111 ? 8.631 1.758 15.994 1.00 48.34 111 SER A N 1
ATOM 872 C CA . SER A 1 111 ? 7.862 1.272 14.836 1.00 48.34 111 SER A CA 1
ATOM 873 C C . SER A 1 111 ? 8.263 1.952 13.521 1.00 48.34 111 SER A C 1
ATOM 875 O O . SER A 1 111 ? 7.773 1.561 12.466 1.00 48.34 111 SER A O 1
ATOM 877 N N . ASP A 1 112 ? 9.228 2.877 13.559 1.00 46.78 112 ASP A N 1
ATOM 878 C CA . ASP A 1 112 ? 9.755 3.587 12.384 1.00 46.78 112 ASP A CA 1
ATOM 879 C C . ASP A 1 112 ? 11.091 3.007 11.881 1.00 46.78 112 ASP A C 1
ATOM 881 O O . ASP A 1 112 ? 11.919 3.707 11.295 1.00 46.78 112 ASP A O 1
ATOM 885 N N . LEU A 1 113 ? 11.339 1.712 12.114 1.00 41.75 113 LEU A N 1
ATOM 886 C CA . LEU A 1 113 ? 12.537 1.065 11.590 1.00 41.75 113 LEU A CA 1
ATOM 887 C C . LEU A 1 113 ? 12.367 0.808 10.085 1.00 41.75 113 LEU A C 1
ATOM 889 O O . LEU A 1 113 ? 11.735 -0.161 9.676 1.00 41.75 113 LEU A O 1
ATOM 893 N N . TYR A 1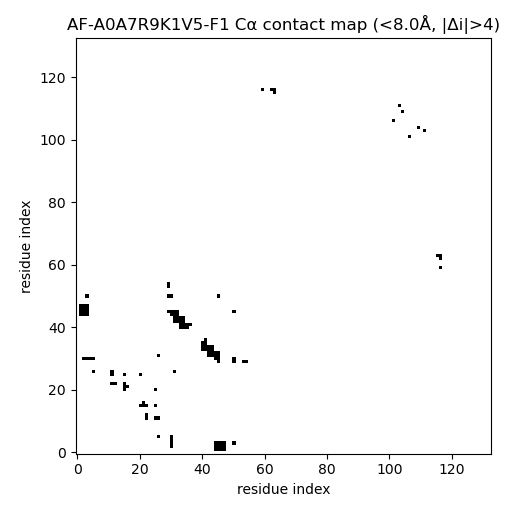 114 ? 12.998 1.674 9.292 1.00 45.59 114 TYR A N 1
ATOM 894 C CA . TYR A 1 114 ? 13.214 1.526 7.850 1.00 45.59 114 TYR A CA 1
ATOM 895 C C . TYR A 1 114 ? 11.941 1.608 7.001 1.00 45.59 114 TYR A C 1
ATOM 897 O O . TYR A 1 114 ? 11.509 0.645 6.370 1.00 45.59 114 TYR A O 1
ATOM 905 N N . ASP A 1 115 ? 11.352 2.800 6.964 1.00 45.97 115 ASP A N 1
ATOM 906 C CA . ASP A 1 115 ? 10.231 3.084 6.085 1.00 45.97 115 ASP A CA 1
ATOM 907 C C . ASP A 1 115 ? 10.702 3.832 4.824 1.00 45.97 115 ASP A C 1
ATOM 909 O O . ASP A 1 115 ? 11.091 5.000 4.927 1.00 45.97 115 ASP A O 1
ATOM 913 N N . PRO A 1 116 ? 10.657 3.228 3.621 1.00 43.56 116 PRO A N 1
ATOM 914 C CA . PRO A 1 116 ? 10.874 3.958 2.369 1.00 43.56 116 PRO A CA 1
ATOM 915 C C . PRO A 1 116 ? 9.869 5.113 2.160 1.00 43.56 116 PRO A C 1
ATOM 917 O O . PRO A 1 11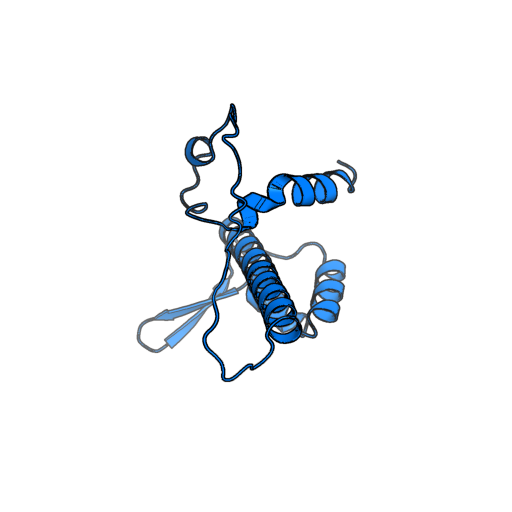6 ? 10.055 5.920 1.255 1.00 43.56 116 PRO A O 1
ATOM 920 N N . VAL A 1 117 ? 8.843 5.248 3.013 1.00 45.66 117 VAL A N 1
ATOM 921 C CA . VAL A 1 117 ? 7.894 6.376 3.052 1.00 45.66 117 VAL A CA 1
ATOM 922 C C . VAL A 1 117 ? 8.434 7.608 3.802 1.00 45.66 117 VAL A C 1
ATOM 924 O O . VAL A 1 117 ? 7.884 8.699 3.650 1.00 45.66 117 VAL A O 1
ATOM 927 N N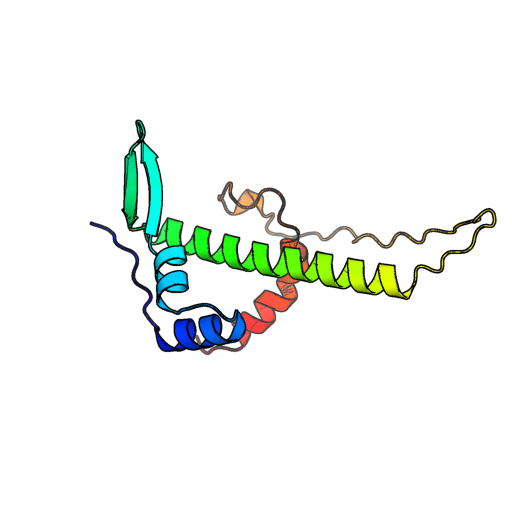 . ALA A 1 118 ? 9.564 7.518 4.517 1.00 45.22 118 ALA A N 1
ATOM 928 C CA . ALA A 1 118 ? 10.253 8.707 5.044 1.00 45.22 118 ALA A CA 1
ATOM 929 C C . ALA A 1 118 ? 10.749 9.654 3.927 1.00 45.22 118 ALA A C 1
ATOM 931 O O . ALA A 1 118 ? 10.964 10.836 4.178 1.00 45.22 118 ALA A O 1
ATOM 932 N N . LEU A 1 119 ? 10.842 9.159 2.686 1.00 45.34 119 LEU A N 1
ATOM 933 C CA . LEU A 1 119 ? 11.143 9.938 1.480 1.00 45.34 119 LEU A CA 1
ATOM 934 C C . LEU A 1 119 ? 9.959 10.748 0.928 1.00 45.34 119 LEU A C 1
ATOM 936 O O . LEU A 1 119 ? 10.072 11.371 -0.124 1.00 45.34 119 LEU A O 1
ATOM 940 N N . MET A 1 120 ? 8.817 10.751 1.616 1.00 50.91 120 MET A N 1
ATOM 941 C CA . MET A 1 120 ? 7.629 11.489 1.185 1.00 50.91 120 MET A CA 1
ATOM 942 C C . MET A 1 120 ? 7.016 12.322 2.321 1.00 50.91 120 MET A C 1
ATOM 944 O O . MET A 1 120 ? 5.814 12.595 2.321 1.00 50.91 120 MET A O 1
ATOM 948 N N . SER A 1 121 ? 7.846 12.742 3.284 1.00 49.56 121 SER A N 1
ATOM 949 C CA . SER A 1 121 ? 7.458 13.608 4.408 1.00 49.56 121 SER A CA 1
ATOM 950 C C . SER A 1 121 ? 6.947 14.979 3.947 1.00 49.56 121 SER A C 1
ATOM 952 O O . SER A 1 121 ? 6.002 15.504 4.539 1.00 49.56 121 SER A O 1
ATOM 954 N N . ASP A 1 122 ? 7.479 15.513 2.846 1.00 47.97 122 ASP A N 1
ATOM 955 C CA . ASP A 1 122 ? 7.074 16.816 2.307 1.00 47.97 122 ASP A CA 1
ATOM 956 C C . ASP A 1 122 ? 5.715 16.764 1.595 1.00 47.97 122 ASP A C 1
ATOM 958 O O . ASP A 1 122 ? 4.884 17.659 1.752 1.00 47.97 122 ASP A O 1
ATOM 962 N N . LEU A 1 123 ? 5.429 15.676 0.873 1.00 45.69 123 LEU A N 1
ATOM 963 C CA . LEU A 1 123 ? 4.153 15.482 0.175 1.00 45.69 123 LEU A CA 1
ATOM 964 C C . LEU A 1 123 ? 3.016 15.118 1.141 1.00 45.69 123 LEU A C 1
ATOM 966 O O . LEU A 1 123 ? 1.888 15.569 0.951 1.00 45.69 123 LEU A O 1
ATOM 970 N N . LEU A 1 124 ? 3.303 14.363 2.207 1.00 50.28 124 LEU A N 1
ATOM 971 C CA . LEU A 1 124 ? 2.312 14.051 3.241 1.00 50.28 124 LEU A CA 1
ATOM 972 C C . LEU A 1 124 ? 1.994 15.281 4.111 1.00 50.28 124 LEU A C 1
ATOM 974 O O . LEU A 1 124 ? 0.832 15.501 4.453 1.00 50.28 124 LEU A O 1
ATOM 978 N N . SER A 1 125 ? 2.998 16.119 4.406 1.00 53.34 125 SER A N 1
ATOM 979 C CA . SER A 1 125 ? 2.816 17.385 5.134 1.00 53.34 125 SER A CA 1
ATOM 980 C C . SER A 1 125 ? 1.999 18.403 4.330 1.00 53.34 125 SER A C 1
ATOM 982 O O . SER A 1 125 ? 1.156 19.091 4.903 1.00 53.34 125 SER A O 1
ATOM 984 N N . LEU A 1 126 ? 2.170 18.441 3.002 1.00 46.66 126 LEU A N 1
ATOM 985 C CA . LEU A 1 126 ? 1.388 19.289 2.092 1.00 46.66 126 LEU A CA 1
ATOM 986 C C . LEU A 1 126 ? -0.088 18.852 1.983 1.00 46.66 126 LEU A C 1
ATOM 988 O O . LEU A 1 126 ? -0.979 19.685 1.824 1.00 46.66 126 LEU A O 1
ATOM 992 N N . VAL A 1 127 ? -0.367 17.548 2.090 1.00 47.47 127 VAL A N 1
ATOM 993 C CA . VAL A 1 127 ? -1.740 17.005 2.074 1.00 47.47 127 VAL A CA 1
ATOM 994 C C . VAL A 1 127 ? -2.438 17.203 3.425 1.00 47.47 127 VAL A C 1
ATOM 996 O O . VAL A 1 127 ? -3.633 17.492 3.458 1.00 47.47 127 VAL A O 1
ATOM 999 N N . LEU A 1 128 ? -1.702 17.120 4.538 1.00 51.84 128 LEU A N 1
ATOM 1000 C CA . LEU A 1 128 ? -2.218 17.407 5.882 1.00 51.84 128 LEU A CA 1
ATOM 1001 C C . LEU A 1 128 ? -2.441 18.907 6.141 1.00 51.84 128 LEU A C 1
ATOM 1003 O O . LEU A 1 128 ? -3.331 19.246 6.914 1.00 51.84 128 LEU A O 1
ATOM 1007 N N . SER A 1 129 ? -1.720 19.809 5.464 1.00 50.56 129 SER A N 1
ATOM 1008 C CA . SER A 1 129 ? -1.956 21.261 5.558 1.00 50.56 129 SER A CA 1
ATOM 1009 C C . SER A 1 129 ? -3.187 21.758 4.783 1.00 50.56 129 SER A C 1
ATOM 1011 O O . SER A 1 129 ? -3.483 22.951 4.815 1.00 50.56 129 SER A O 1
ATOM 1013 N N . LEU A 1 130 ? -3.889 20.880 4.054 1.00 44.22 130 LEU A N 1
ATOM 1014 C CA . LEU A 1 130 ? -5.053 21.215 3.217 1.00 44.22 130 LEU A CA 1
ATOM 1015 C C . LEU A 1 130 ? -6.420 20.938 3.872 1.00 44.22 130 LEU A C 1
ATOM 1017 O O . LEU A 1 130 ? -7.449 21.097 3.215 1.00 44.22 130 LEU A O 1
ATOM 1021 N N . LEU A 1 131 ? -6.468 20.574 5.155 1.00 36.75 131 LEU A N 1
ATOM 1022 C CA . LEU A 1 131 ? -7.712 20.491 5.931 1.00 36.75 131 LEU A CA 1
ATOM 1023 C C . LEU A 1 131 ? -7.648 21.462 7.126 1.00 36.75 131 LEU A C 1
ATOM 1025 O O . LEU A 1 131 ? -6.581 21.601 7.723 1.00 36.75 131 LEU A O 1
ATOM 1029 N N . PRO A 1 132 ? -8.743 22.188 7.435 1.00 46.41 132 PRO A N 1
ATOM 1030 C CA . PRO A 1 132 ? -8.757 23.210 8.484 1.00 46.41 132 PRO A CA 1
ATOM 1031 C C . PRO A 1 132 ? -8.571 22.570 9.876 1.00 46.41 132 PRO A C 1
ATOM 1033 O O . PRO A 1 132 ? -8.775 21.361 9.995 1.00 46.41 132 PRO A O 1
ATOM 1036 N N . PRO A 1 133 ? -8.149 23.364 10.882 1.00 53.34 133 PRO A N 1
ATOM 1037 C CA . PRO A 1 133 ? -7.455 22.883 12.082 1.00 53.34 133 PRO A CA 1
ATOM 1038 C C . PRO A 1 133 ? -8.227 21.871 12.930 1.00 53.34 133 PRO A C 1
ATOM 1040 O O . PRO A 1 133 ? -9.475 21.965 12.993 1.00 53.34 133 PRO A O 1
#

Organism: Timema genevievae (NCBI:txid629358)

Secondary structure (DSSP, 8-state):
------S-HHHHHHHHHHTT--HHHHHHHHHEEEEEETTEEEEEEPPHHHHHHHHHHHHHHHHHHHHHHHHHHHHHHH-----S----------PPPP--SS-GGGG--TT-SS-GGGGGHHHHHHHHTTS--

Solvent-accessible surface area (backbone atoms only — not comparable to full-atom values): 8589 Å² total; per-residue (Å²): 134,69,65,40,79,80,91,58,63,68,58,47,48,52,49,19,60,74,71,73,48,57,51,66,59,54,49,43,67,47,25,42,46,79,46,80,54,98,90,41,84,46,76,43,67,23,37,60,71,55,26,52,53,48,48,53,51,51,53,52,51,53,52,53,52,50,51,53,52,51,52,51,53,51,48,60,70,68,60,71,94,63,100,58,92,78,90,81,86,85,84,86,87,75,86,76,94,77,91,60,97,72,52,77,80,81,71,79,57,99,79,71,83,82,56,85,63,70,82,41,55,68,63,54,50,58,59,61,70,73,54,84,133

pLDDT: mean 70.48, std 15.27, range [36.75, 90.06]

Mean predicted aligned error: 14.09 Å

Sequence (133 aa):
MDASEIPDQSLVQRIAAILDVTKDLLNDALTKKTIFVQGERVVSPLSSVHAVEARDAFVKGIYGQLFIFIVDKINATIYRSHSVIKNSIGVLDIFGFENFEVTWWSRGKVSDLYDPVALMSDLLSLVLSLLPP

Nearest PDB structures (foldseek):
  7dhw-assembly1_A  TM=8.955E-01  e=8.534E-04  Arabidopsis thaliana
  7udt-assembly1_D  TM=9.165E-01  e=2.117E-03  Mus musculus
  8cdq-assembly1_A  TM=8.945E-01  e=5.429E-02  Plasmodium falciparum 3D7
  8efi-assembly1_M  TM=8.848E-01  e=5.088E-02  Homo sapiens
  8a12-assembly1_A  TM=8.075E-01  e=5.793E-02  Plasmodium falciparum 3D7